Protein AF-A0A7V7AC04-F1 (afdb_monomer_lite)

Sequence (144 aa):
MAKKTNKKHSEHDAQPDCVKDENRPNQAASTEESTADQATDQETVNSAETDTSSEEQSETEKLQKDLHDLSEKHMRLMAEYDNFRRRSKQEKEELYNASLSDVVADWLPVIDNLERAIAASDQICGEDKAVQVQEGIELIYRQA

Foldseek 3Di:
DDDDDDDDDDDDDDDDDDDDDDDDDDDDDDDDDDDDDDDDDDDDDPDPPVVVVVVVVVVVVVVVVVVVVVVVVVVVVVVVVVVVVVVVVVVVVVVVVVVVVVVVVLCVVLVVLVVVLVVVLVVDDDPCSVVVSVVSVVVSVVVD

Structure (mmCIF, N/CA/C/O backbone):
data_AF-A0A7V7AC04-F1
#
_entry.id   AF-A0A7V7AC04-F1
#
loop_
_atom_site.group_PDB
_atom_site.id
_atom_site.type_symbol
_atom_site.label_atom_id
_atom_site.label_alt_id
_atom_site.label_comp_id
_atom_site.label_asym_id
_atom_site.label_entity_id
_atom_site.label_seq_id
_atom_site.pdbx_PDB_ins_code
_atom_site.Cartn_x
_atom_site.Cartn_y
_atom_site.Cartn_z
_atom_site.occupancy
_atom_site.B_iso_or_equiv
_atom_site.auth_seq_id
_atom_site.auth_comp_id
_atom_site.auth_asym_id
_atom_site.auth_atom_id
_atom_site.pdbx_PDB_model_num
ATOM 1 N N . MET A 1 1 ? 50.832 15.385 10.810 1.00 42.88 1 MET A N 1
ATOM 2 C CA . MET A 1 1 ? 49.986 14.362 11.464 1.00 42.88 1 MET A CA 1
ATOM 3 C C . MET A 1 1 ? 48.891 15.088 12.231 1.00 42.88 1 MET A C 1
ATOM 5 O O . MET A 1 1 ? 49.191 15.809 13.174 1.00 42.88 1 MET A O 1
ATOM 9 N N . ALA A 1 2 ? 47.663 15.044 11.713 1.00 42.16 2 ALA A N 1
ATOM 10 C CA . ALA A 1 2 ? 46.547 15.862 12.179 1.00 42.16 2 ALA A CA 1
ATOM 11 C C . ALA A 1 2 ? 45.965 15.324 13.497 1.00 42.16 2 ALA A C 1
ATOM 13 O O . ALA A 1 2 ? 45.737 14.126 13.648 1.00 42.16 2 ALA A O 1
ATOM 14 N N . LYS A 1 3 ? 45.747 16.236 14.447 1.00 39.88 3 LYS A N 1
ATOM 15 C CA . LYS A 1 3 ? 45.161 15.986 15.768 1.00 39.88 3 LYS A CA 1
ATOM 16 C C . LYS A 1 3 ? 43.662 15.716 15.609 1.00 39.88 3 LYS A C 1
ATOM 18 O O . LYS A 1 3 ? 42.950 16.577 15.100 1.00 39.88 3 LYS A O 1
ATOM 23 N N . LYS A 1 4 ? 43.184 14.550 16.051 1.00 48.75 4 LYS A N 1
ATOM 24 C CA . LYS A 1 4 ? 41.750 14.244 16.138 1.00 48.75 4 LYS A CA 1
ATOM 25 C C . LYS A 1 4 ? 41.222 14.725 17.492 1.00 48.75 4 LYS A C 1
ATOM 27 O O . LYS A 1 4 ? 41.802 14.438 18.535 1.00 48.75 4 LYS A O 1
ATOM 32 N N . THR A 1 5 ? 40.178 15.533 17.425 1.00 44.75 5 THR A N 1
ATOM 33 C CA . THR A 1 5 ? 39.471 16.216 18.509 1.00 44.75 5 THR A CA 1
ATOM 34 C C . THR A 1 5 ? 38.286 15.393 19.040 1.00 44.75 5 THR A C 1
ATOM 36 O O . THR A 1 5 ? 37.876 14.418 18.417 1.00 44.75 5 THR A O 1
ATOM 39 N N . ASN A 1 6 ? 37.707 15.910 20.137 1.00 36.97 6 ASN A N 1
ATOM 40 C CA . ASN A 1 6 ? 36.379 15.680 20.746 1.00 36.97 6 ASN A CA 1
ATOM 41 C C . ASN A 1 6 ? 36.221 14.511 21.736 1.00 36.97 6 ASN A C 1
ATOM 43 O O . ASN A 1 6 ? 36.458 13.369 21.377 1.00 36.97 6 ASN A O 1
ATOM 47 N N . LYS A 1 7 ? 35.906 14.695 23.036 1.00 36.25 7 LYS A N 1
ATOM 48 C CA . LYS A 1 7 ? 34.996 15.591 23.818 1.00 36.25 7 LYS A CA 1
ATOM 49 C C . LYS A 1 7 ? 33.578 15.012 24.020 1.00 36.25 7 LYS A C 1
ATOM 51 O O . LYS A 1 7 ? 32.720 15.181 23.170 1.00 36.25 7 LYS A O 1
ATOM 56 N N . LYS A 1 8 ? 33.409 14.404 25.209 1.00 39.72 8 LYS A N 1
ATOM 57 C CA . LYS A 1 8 ? 32.260 14.313 26.152 1.00 39.72 8 LYS A CA 1
ATOM 58 C C . LYS A 1 8 ? 30.797 14.325 25.650 1.00 39.72 8 LYS A C 1
ATOM 60 O O . LYS A 1 8 ? 30.360 15.353 25.144 1.00 39.72 8 LYS A O 1
ATOM 65 N N . HIS A 1 9 ? 30.030 13.316 26.088 1.00 33.00 9 HIS A N 1
ATOM 66 C CA . HIS A 1 9 ? 28.761 13.348 26.878 1.00 33.00 9 HIS A CA 1
ATOM 67 C C . HIS A 1 9 ? 28.507 11.893 27.365 1.00 33.00 9 HIS A C 1
ATOM 69 O O . HIS A 1 9 ? 28.794 10.988 26.591 1.00 33.00 9 HIS A O 1
ATOM 75 N N . SER A 1 10 ? 28.270 11.523 28.636 1.00 30.31 10 SER A N 1
ATOM 76 C CA . SER A 1 10 ? 27.299 11.938 29.678 1.00 30.31 10 SER A CA 1
ATOM 77 C C . SER A 1 10 ? 25.856 11.520 29.375 1.00 30.31 10 SER A C 1
ATOM 79 O O . SER A 1 10 ? 25.402 11.864 28.296 1.00 30.31 10 SER A O 1
ATOM 81 N N . GLU A 1 11 ? 25.202 10.898 30.379 1.00 31.39 11 GLU A N 1
ATOM 82 C CA . GLU A 1 11 ? 23.773 10.494 30.562 1.00 31.39 11 GLU A CA 1
ATOM 83 C C . GLU A 1 11 ? 23.649 8.957 30.688 1.00 31.39 11 GLU A C 1
ATOM 85 O O . GLU A 1 11 ? 24.032 8.239 29.773 1.00 31.39 11 GLU A O 1
ATOM 90 N N . HIS A 1 12 ? 23.444 8.336 31.860 1.00 31.55 12 HIS A N 1
ATOM 91 C CA . HIS A 1 12 ? 22.406 8.420 32.913 1.00 31.55 12 HIS A CA 1
ATOM 92 C C . HIS A 1 12 ? 21.049 7.814 32.514 1.00 31.55 12 HIS A C 1
ATOM 94 O O . HIS A 1 12 ? 20.644 7.898 31.363 1.00 31.55 12 HIS A O 1
ATOM 100 N N . ASP A 1 13 ? 20.417 7.202 33.523 1.00 30.48 13 ASP A N 1
ATOM 101 C CA . ASP A 1 13 ? 19.057 6.642 33.581 1.00 30.48 13 ASP A CA 1
ATOM 102 C C . ASP A 1 13 ? 18.869 5.220 33.009 1.00 30.48 13 ASP A C 1
ATOM 104 O O . ASP A 1 13 ? 19.006 4.968 31.820 1.00 30.48 13 ASP A O 1
ATOM 108 N N . ALA A 1 14 ? 18.756 4.170 33.829 1.00 32.22 14 ALA A N 1
ATOM 109 C CA . ALA A 1 14 ? 17.762 3.833 34.864 1.00 32.22 14 ALA A CA 1
ATOM 110 C C . ALA A 1 14 ? 16.842 2.720 34.330 1.00 32.22 14 ALA A C 1
ATOM 112 O O . ALA A 1 14 ? 16.092 2.901 33.374 1.00 32.22 14 ALA A O 1
ATOM 113 N N . GLN A 1 15 ? 16.928 1.546 34.961 1.00 42.97 15 GLN A N 1
ATOM 114 C CA . GLN A 1 15 ? 15.916 0.492 34.864 1.00 42.97 15 GLN A CA 1
ATOM 115 C C . GLN A 1 15 ? 14.567 1.020 35.389 1.00 42.97 15 GLN A C 1
ATOM 117 O O . GLN A 1 15 ? 14.532 1.976 36.169 1.00 42.97 15 GLN A O 1
ATOM 122 N N . PRO A 1 16 ? 13.463 0.331 35.074 1.00 44.38 16 PRO A N 1
ATOM 123 C CA . PRO A 1 16 ? 12.900 -0.447 36.170 1.00 44.38 16 PRO A CA 1
ATOM 124 C C . PRO A 1 16 ? 12.464 -1.859 35.780 1.00 44.38 16 PRO A C 1
ATOM 126 O O . PRO A 1 16 ? 11.882 -2.117 34.726 1.00 44.38 16 PRO A O 1
ATOM 129 N N . ASP A 1 17 ? 12.762 -2.747 36.721 1.00 37.91 17 ASP A N 1
ATOM 130 C CA . ASP A 1 17 ? 12.361 -4.137 36.808 1.00 37.91 17 ASP A CA 1
ATOM 131 C C . ASP A 1 17 ? 10.837 -4.312 36.860 1.00 37.91 17 ASP A C 1
ATOM 133 O O . ASP A 1 17 ? 10.105 -3.611 37.560 1.00 37.91 17 ASP A O 1
ATOM 137 N N . CYS A 1 18 ? 10.377 -5.327 36.136 1.00 29.39 18 CYS A N 1
ATOM 138 C CA . CYS A 1 18 ? 9.046 -5.900 36.222 1.00 29.39 18 CYS A CA 1
ATOM 139 C C . CYS A 1 18 ? 8.811 -6.511 37.617 1.00 29.39 18 CYS A C 1
ATOM 141 O O . CYS A 1 18 ? 9.430 -7.509 37.993 1.00 29.39 18 CYS A O 1
ATOM 143 N N . VAL A 1 19 ? 7.895 -5.912 38.379 1.00 40.66 19 VAL A N 1
ATOM 144 C CA . VAL A 1 19 ? 7.414 -6.436 39.662 1.00 40.66 19 VAL A CA 1
ATOM 145 C C . VAL A 1 19 ? 6.586 -7.699 39.412 1.00 40.66 19 VAL A C 1
ATOM 147 O O . VAL A 1 19 ? 5.639 -7.693 38.628 1.00 40.66 19 VAL A O 1
ATOM 150 N N . LYS A 1 20 ? 6.979 -8.789 40.078 1.00 38.50 20 LYS A N 1
ATOM 151 C CA . LYS A 1 20 ? 6.220 -10.037 40.197 1.00 38.50 20 LYS A CA 1
ATOM 152 C C . LYS A 1 20 ? 5.027 -9.805 41.122 1.00 38.50 20 LYS A C 1
ATOM 154 O O . LYS A 1 20 ? 5.229 -9.426 42.272 1.00 38.50 20 LYS A O 1
ATOM 159 N N . ASP A 1 21 ? 3.825 -10.074 40.630 1.00 33.06 21 ASP A N 1
ATOM 160 C CA . ASP A 1 21 ? 2.612 -10.166 41.440 1.00 33.06 21 ASP A CA 1
ATOM 161 C C . ASP A 1 21 ? 2.313 -11.654 41.675 1.00 33.06 21 ASP A C 1
ATOM 163 O O . ASP A 1 21 ? 1.871 -12.370 40.774 1.00 33.06 21 ASP A O 1
ATOM 167 N N . GLU A 1 22 ? 2.659 -12.145 42.866 1.00 35.47 22 GLU A N 1
ATOM 168 C CA . GLU A 1 22 ? 2.136 -13.402 43.392 1.00 35.47 22 GLU A CA 1
ATOM 169 C C . GLU A 1 22 ? 1.104 -13.074 44.466 1.00 35.47 22 GLU A C 1
ATOM 171 O O . GLU A 1 22 ? 1.462 -12.738 45.595 1.00 35.47 22 GLU A O 1
ATOM 176 N N . ASN A 1 23 ? -0.181 -13.232 44.147 1.00 34.12 23 ASN A N 1
ATOM 177 C CA . ASN A 1 23 ? -1.181 -13.437 45.183 1.00 34.12 23 ASN A CA 1
ATOM 178 C C . ASN A 1 23 ? -2.331 -14.325 44.691 1.00 34.12 23 ASN A C 1
ATOM 180 O O . ASN A 1 23 ? -3.197 -13.913 43.920 1.00 34.12 23 ASN A O 1
ATOM 184 N N . ARG A 1 24 ? -2.333 -15.577 45.155 1.00 33.69 24 ARG A N 1
ATOM 185 C CA . ARG A 1 24 ? -3.410 -16.554 44.968 1.00 33.69 24 ARG A CA 1
ATOM 186 C C . ARG A 1 24 ? -3.801 -17.060 46.360 1.00 33.69 24 ARG A C 1
ATOM 188 O O . ARG A 1 24 ? -2.984 -17.748 46.970 1.00 33.69 24 ARG A O 1
ATOM 195 N N . PRO A 1 25 ? -4.998 -16.759 46.896 1.00 37.38 25 PRO A N 1
ATOM 196 C CA . PRO A 1 25 ? -5.401 -17.324 48.174 1.00 37.38 25 PRO A CA 1
ATOM 197 C C . PRO A 1 25 ? -5.850 -18.774 47.958 1.00 37.38 25 PRO A C 1
ATOM 199 O O . PRO A 1 25 ? -6.787 -19.051 47.211 1.00 37.38 25 PRO A O 1
ATOM 202 N N . ASN A 1 26 ? -5.136 -19.700 48.596 1.00 31.92 26 ASN A N 1
ATOM 203 C CA . ASN A 1 26 ? -5.497 -21.107 48.698 1.00 31.92 26 ASN A CA 1
ATOM 204 C C . ASN A 1 26 ? -6.235 -21.328 50.025 1.00 31.92 26 ASN A C 1
ATOM 206 O O . ASN A 1 26 ? -5.719 -20.986 51.088 1.00 31.92 26 ASN A O 1
ATOM 210 N N . GLN A 1 27 ? -7.431 -21.900 49.946 1.00 32.53 27 GLN A N 1
ATOM 211 C CA . GLN A 1 27 ? -8.277 -22.256 51.077 1.00 32.53 27 GLN A CA 1
ATOM 212 C C . GLN A 1 27 ? -8.515 -23.770 51.004 1.00 32.53 27 GLN A C 1
ATOM 214 O O . GLN A 1 27 ? -9.055 -24.225 50.000 1.00 32.53 27 GLN A O 1
ATOM 219 N N . ALA A 1 28 ? -8.109 -24.530 52.031 1.00 31.06 28 ALA A N 1
ATOM 220 C CA . ALA A 1 28 ? -8.823 -25.719 52.526 1.00 31.06 28 ALA A CA 1
ATOM 221 C C . ALA A 1 28 ? -8.090 -26.430 53.686 1.00 31.06 28 ALA A C 1
ATOM 223 O O . ALA A 1 28 ? -6.936 -26.828 53.557 1.00 31.06 28 ALA A O 1
ATOM 224 N N . ALA A 1 29 ? -8.885 -26.684 54.733 1.00 28.62 29 ALA A N 1
ATOM 225 C CA . ALA A 1 29 ? -8.881 -27.828 55.652 1.00 28.62 29 ALA A CA 1
ATOM 226 C C . ALA A 1 29 ? -7.811 -27.942 56.759 1.00 28.62 29 ALA A C 1
ATOM 228 O O . ALA A 1 29 ? -6.681 -28.357 56.525 1.00 28.62 29 ALA A O 1
ATOM 229 N N . SER A 1 30 ? -8.262 -27.765 58.009 1.00 29.78 30 SER A N 1
ATOM 230 C CA . SER A 1 30 ? -8.161 -28.824 59.025 1.00 29.78 30 SER A CA 1
ATOM 231 C C . SER A 1 30 ? -9.234 -28.651 60.111 1.00 29.78 30 SER A C 1
ATOM 233 O O . SER A 1 30 ? -9.705 -27.546 60.372 1.00 29.78 30 SER A O 1
ATOM 235 N N . THR A 1 31 ? -9.619 -29.783 60.685 1.00 26.05 31 THR A N 1
ATOM 236 C CA . THR A 1 31 ? -10.895 -30.127 61.323 1.00 26.05 31 THR A CA 1
ATOM 237 C C . THR A 1 31 ? -10.756 -30.297 62.850 1.00 26.05 31 THR A C 1
ATOM 239 O O . THR A 1 31 ? -9.704 -30.743 63.294 1.00 26.05 31 THR A O 1
ATOM 242 N N . GLU A 1 32 ? -11.848 -29.989 63.575 1.00 30.72 32 GLU A N 1
ATOM 243 C CA . GLU A 1 32 ? -12.319 -30.478 64.904 1.00 30.72 32 GLU A CA 1
ATOM 244 C C . GLU A 1 32 ? -11.511 -30.243 66.205 1.00 30.72 32 GLU A C 1
ATOM 246 O O . GLU A 1 32 ? -10.375 -30.678 66.330 1.00 30.72 32 GLU A O 1
ATOM 251 N N . GLU A 1 33 ? -12.151 -29.639 67.230 1.00 30.94 33 GLU A N 1
ATOM 252 C CA . GLU A 1 33 ? -12.764 -30.356 68.383 1.00 30.94 33 GLU A CA 1
ATOM 253 C C . GLU A 1 33 ? -13.504 -29.412 69.382 1.00 30.94 33 GLU A C 1
ATOM 255 O O . GLU A 1 33 ? -12.945 -28.406 69.805 1.00 30.94 33 GLU A O 1
ATOM 260 N N . SER A 1 34 ? -14.751 -29.794 69.736 1.00 31.80 34 SER A N 1
ATOM 261 C CA . SER A 1 34 ? -15.445 -29.824 71.061 1.00 31.80 34 SER A CA 1
ATOM 262 C C . SER A 1 34 ? -15.412 -28.644 72.066 1.00 31.80 34 SER A C 1
ATOM 264 O O . SER A 1 34 ? -14.385 -28.016 72.252 1.00 31.80 34 SER A O 1
ATOM 266 N N . THR A 1 35 ? -16.401 -28.334 72.929 1.00 26.98 35 THR A N 1
ATOM 267 C CA . THR A 1 35 ? -17.841 -28.623 73.191 1.00 26.98 35 THR A CA 1
ATOM 268 C C . THR A 1 35 ? -18.245 -27.802 74.449 1.00 26.98 35 THR A C 1
ATOM 270 O O . THR A 1 35 ? -17.393 -27.624 75.314 1.00 26.98 35 THR A O 1
ATOM 273 N N . ALA A 1 36 ? -19.546 -27.476 74.601 1.00 29.00 36 ALA A N 1
ATOM 274 C CA . ALA A 1 36 ? -20.278 -27.011 75.816 1.00 29.00 36 ALA A CA 1
ATOM 275 C C . ALA A 1 36 ? -20.028 -25.549 76.278 1.00 29.00 36 ALA A C 1
ATOM 277 O O . ALA A 1 36 ? -18.898 -25.089 76.297 1.00 29.00 36 ALA A O 1
ATOM 278 N N . ASP A 1 37 ? -21.030 -24.728 76.623 1.00 27.53 37 ASP A N 1
ATOM 279 C CA . ASP A 1 37 ? -22.129 -24.981 77.567 1.00 27.53 37 ASP A CA 1
ATOM 280 C C . ASP A 1 37 ? -23.349 -24.048 77.324 1.00 27.53 37 ASP A C 1
ATOM 282 O O . ASP A 1 37 ? -23.225 -22.974 76.736 1.00 27.53 37 ASP A O 1
ATOM 286 N N . GLN A 1 38 ? -24.531 -24.491 77.762 1.00 31.75 38 GLN A N 1
ATOM 287 C CA . GLN A 1 38 ? -25.846 -23.843 77.629 1.00 31.75 38 GLN A CA 1
ATOM 288 C C . GLN A 1 38 ? -26.071 -22.723 78.663 1.00 31.75 38 GLN A C 1
ATOM 290 O O . GLN A 1 38 ? -25.611 -22.852 79.791 1.00 31.75 38 GLN A O 1
ATOM 295 N N . ALA A 1 39 ? -26.898 -21.716 78.331 1.00 30.55 39 ALA A N 1
ATOM 296 C CA . ALA A 1 39 ? -28.071 -21.301 79.133 1.00 30.55 39 ALA A CA 1
ATOM 297 C C . ALA A 1 39 ? -28.779 -20.048 78.557 1.00 30.55 39 ALA A C 1
ATOM 299 O O . ALA A 1 39 ? -28.277 -18.934 78.650 1.00 30.55 39 ALA A O 1
ATOM 300 N N . THR A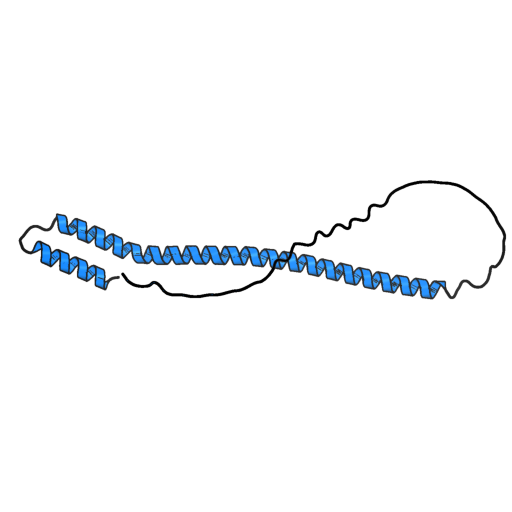 1 40 ? -29.947 -20.302 77.962 1.00 27.19 40 THR A N 1
ATOM 301 C CA . THR A 1 40 ? -31.281 -19.701 78.190 1.00 27.19 40 THR A CA 1
ATOM 302 C C . THR A 1 40 ? -31.522 -18.177 78.288 1.00 27.19 40 THR A C 1
ATOM 304 O O . THR A 1 40 ? -30.924 -17.468 79.088 1.00 27.19 40 THR A O 1
ATOM 307 N N . ASP A 1 41 ? -32.595 -17.790 77.580 1.00 28.64 41 ASP A N 1
ATOM 308 C CA . ASP A 1 41 ? -33.520 -16.653 77.752 1.00 28.64 41 ASP A CA 1
ATOM 309 C C . ASP A 1 41 ? -33.080 -15.242 77.334 1.00 28.64 41 ASP A C 1
ATOM 311 O O . ASP A 1 41 ? -32.470 -14.497 78.096 1.00 28.64 41 ASP A O 1
ATOM 315 N N . GLN A 1 42 ? -33.567 -14.821 76.158 1.00 28.81 42 GLN A N 1
ATOM 316 C CA . GLN A 1 42 ? -34.559 -13.738 76.061 1.00 28.81 42 GLN A CA 1
ATOM 317 C C . GLN A 1 42 ? -35.145 -13.679 74.640 1.00 28.81 42 GLN A C 1
ATOM 319 O O . GLN A 1 42 ? -34.522 -13.194 73.697 1.00 28.81 42 GLN A O 1
ATOM 324 N N . GLU A 1 43 ? -36.375 -14.177 74.489 1.00 42.66 43 GLU A N 1
ATOM 325 C CA . GLU A 1 43 ? -37.275 -13.684 73.447 1.00 42.66 43 GLU A CA 1
ATOM 326 C C . GLU A 1 43 ? -37.615 -12.210 73.720 1.00 42.66 43 GLU A C 1
ATOM 328 O O . GLU A 1 43 ? -37.636 -11.766 74.865 1.00 42.66 43 GLU A O 1
ATOM 333 N N . THR A 1 44 ? -37.952 -11.506 72.637 1.00 41.00 44 THR A N 1
ATOM 334 C CA . THR A 1 44 ? -38.529 -10.152 72.564 1.00 41.00 44 THR A CA 1
ATOM 335 C C . THR A 1 44 ? -37.575 -8.958 72.451 1.00 41.00 44 THR A C 1
ATOM 337 O O . THR A 1 44 ? -37.699 -8.038 73.241 1.00 41.00 44 THR A O 1
ATOM 340 N N . VAL A 1 45 ? -36.732 -8.901 71.409 1.00 37.81 45 VAL A N 1
ATOM 341 C CA . VAL A 1 45 ? -36.564 -7.709 70.531 1.00 37.81 45 VAL A CA 1
ATOM 342 C C . VAL A 1 45 ? -35.961 -8.179 69.192 1.00 37.81 45 VAL A C 1
ATOM 344 O O . VAL A 1 45 ? -34.762 -8.070 68.984 1.00 37.81 45 VAL A O 1
ATOM 347 N N . ASN A 1 46 ? -36.740 -8.764 68.276 1.00 44.94 46 ASN A N 1
ATOM 348 C CA . ASN A 1 46 ? -36.186 -9.168 66.970 1.00 44.94 46 ASN A CA 1
ATOM 349 C C . ASN A 1 46 ? -37.163 -8.937 65.816 1.00 44.94 46 ASN A C 1
ATOM 351 O O . ASN A 1 46 ? -37.595 -9.869 65.148 1.00 44.94 46 ASN A O 1
ATOM 355 N N . SER A 1 47 ? -37.569 -7.681 65.633 1.00 42.97 47 SER A N 1
ATOM 356 C CA . SER A 1 47 ? -38.389 -7.292 64.478 1.00 42.97 47 SER A CA 1
ATOM 357 C C . SER A 1 47 ? -37.994 -5.942 63.870 1.00 42.97 47 SER A C 1
ATOM 359 O O . SER A 1 47 ? -38.735 -5.426 63.047 1.00 42.97 47 SER A O 1
ATOM 361 N N . ALA A 1 48 ? -36.858 -5.359 64.275 1.00 44.72 48 ALA A N 1
ATOM 362 C CA . ALA A 1 48 ? -36.380 -4.073 63.751 1.00 44.72 48 ALA A CA 1
ATOM 363 C C . ALA A 1 48 ? -34.948 -4.124 63.183 1.00 44.72 48 ALA A C 1
ATOM 365 O O . ALA A 1 48 ? -34.604 -3.278 62.369 1.00 44.72 48 ALA A O 1
ATOM 366 N N . GLU A 1 49 ? -34.128 -5.116 63.553 1.00 44.59 49 GLU A N 1
ATOM 367 C CA . GLU A 1 49 ? -32.767 -5.276 62.999 1.00 44.59 49 GLU A CA 1
ATOM 368 C C . GLU A 1 49 ? -32.715 -6.186 61.761 1.00 44.59 49 GLU A C 1
ATOM 370 O O . GLU A 1 49 ? -31.720 -6.236 61.043 1.00 44.59 49 GLU A O 1
ATOM 375 N N . THR A 1 50 ? -33.801 -6.906 61.481 1.00 46.69 50 THR A N 1
ATOM 376 C CA . THR A 1 50 ? -33.894 -7.810 60.327 1.00 46.69 50 THR A CA 1
ATOM 377 C C . THR A 1 50 ? -34.232 -7.061 59.033 1.00 46.69 50 THR A C 1
ATOM 379 O O . THR A 1 50 ? -33.784 -7.472 57.966 1.00 46.69 50 THR A O 1
ATOM 382 N N . ASP A 1 51 ? -34.959 -5.941 59.120 1.00 50.97 51 ASP A N 1
ATOM 383 C CA . ASP A 1 51 ? -35.336 -5.123 57.956 1.00 50.97 51 ASP A CA 1
ATOM 384 C C . ASP A 1 51 ? -34.150 -4.314 57.407 1.00 50.97 51 ASP A C 1
ATOM 386 O O . ASP A 1 51 ? -33.898 -4.334 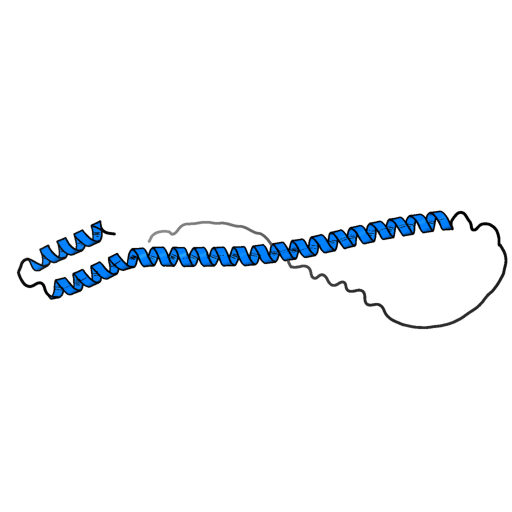56.204 1.00 50.97 51 ASP A O 1
ATOM 390 N N . THR A 1 52 ? -33.342 -3.689 58.270 1.00 54.56 52 THR A N 1
ATOM 391 C CA . THR A 1 52 ? -32.152 -2.931 57.840 1.00 54.56 52 THR A CA 1
ATOM 392 C C . THR A 1 52 ? -31.062 -3.836 57.263 1.00 54.56 52 THR A C 1
ATOM 394 O O . THR A 1 52 ? -30.463 -3.506 56.243 1.00 54.56 52 THR A O 1
ATOM 397 N N . SER A 1 53 ? -30.847 -5.020 57.847 1.00 59.22 53 SER A N 1
ATOM 398 C CA . SER A 1 53 ? -29.893 -6.001 57.311 1.00 59.22 53 SER A CA 1
ATOM 399 C C . SER A 1 53 ? -30.333 -6.564 55.949 1.00 59.22 53 SER A C 1
ATOM 401 O O . SER A 1 53 ? -29.495 -6.780 55.074 1.00 59.22 53 SER A O 1
ATOM 403 N N . SER A 1 54 ? -31.641 -6.746 55.733 1.00 62.44 54 SER A N 1
ATOM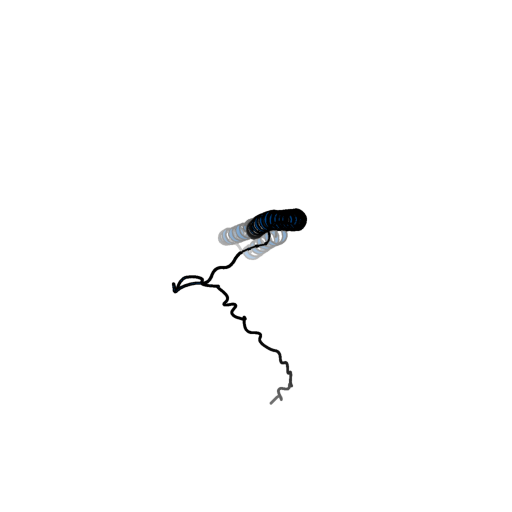 404 C CA . SER A 1 54 ? -32.202 -7.167 54.442 1.00 62.44 54 SER A CA 1
ATOM 405 C C . SER A 1 54 ? -32.088 -6.074 53.369 1.00 62.44 54 SER A C 1
ATOM 407 O O . SER A 1 54 ? -31.827 -6.371 52.201 1.00 62.44 54 SER A O 1
ATOM 409 N N . GLU A 1 55 ? -32.277 -4.804 53.733 1.00 64.88 55 GLU A N 1
ATOM 410 C CA . GLU A 1 55 ? -32.144 -3.670 52.808 1.00 64.88 55 GLU A CA 1
ATOM 411 C C . GLU A 1 55 ? -30.689 -3.457 52.361 1.00 64.88 55 GLU A C 1
ATOM 413 O O . GLU A 1 55 ? -30.445 -3.336 51.154 1.00 64.88 55 GLU A O 1
ATOM 418 N N . GLU A 1 56 ? -29.729 -3.517 53.293 1.00 66.50 56 GLU A N 1
ATOM 419 C CA . GLU A 1 56 ? -28.284 -3.450 53.016 1.00 66.50 56 GLU A CA 1
ATOM 420 C C . GLU A 1 56 ? -27.796 -4.642 52.172 1.00 66.50 56 GLU A C 1
ATOM 422 O O . GLU A 1 56 ? -26.994 -4.480 51.244 1.00 66.50 56 GLU A O 1
ATOM 427 N N . GLN A 1 57 ? -28.318 -5.849 52.421 1.00 69.19 57 GLN A N 1
ATOM 428 C CA . GLN A 1 57 ? -28.062 -7.013 51.565 1.00 69.19 57 GLN A CA 1
ATOM 429 C C . GLN A 1 57 ? -28.607 -6.798 50.143 1.00 69.19 57 GLN A C 1
ATOM 431 O O . GLN A 1 57 ? -27.918 -7.098 49.170 1.00 69.19 57 GLN A O 1
ATOM 436 N N . SER A 1 58 ? -29.780 -6.175 49.985 1.00 78.81 58 SER A N 1
ATOM 437 C CA . SER A 1 58 ? -30.322 -5.875 48.650 1.00 78.81 58 SER A CA 1
ATOM 438 C C . SER A 1 58 ? -29.512 -4.812 47.897 1.00 78.81 58 SER A C 1
ATOM 440 O O . SER A 1 58 ? -29.416 -4.850 46.668 1.00 78.81 58 SER A O 1
ATOM 442 N N . GLU A 1 59 ? -28.941 -3.835 48.604 1.00 80.50 59 GLU A N 1
ATOM 443 C CA . GLU A 1 59 ? -28.142 -2.771 47.993 1.00 80.50 59 GLU A CA 1
ATOM 444 C C . GLU A 1 59 ? -26.759 -3.286 47.577 1.00 80.50 59 GLU A C 1
ATOM 446 O O . GLU A 1 59 ? -26.296 -3.010 46.468 1.00 80.50 59 GLU A O 1
ATOM 451 N N . THR A 1 60 ? -26.143 -4.129 48.408 1.00 84.31 60 THR A N 1
ATOM 452 C CA . THR A 1 60 ? -24.885 -4.809 48.072 1.00 84.31 60 THR A CA 1
ATOM 453 C C . THR A 1 60 ? -25.043 -5.778 46.898 1.00 84.31 60 THR A C 1
ATOM 455 O O . THR A 1 60 ? -24.185 -5.792 46.014 1.00 84.31 60 THR A O 1
ATOM 458 N N . GLU A 1 61 ? -26.151 -6.517 46.808 1.00 87.19 61 GLU A N 1
ATOM 459 C CA . GLU A 1 61 ? -26.462 -7.366 45.649 1.00 87.19 61 GLU A CA 1
ATOM 460 C C . GLU A 1 61 ? -26.655 -6.557 44.356 1.00 87.19 61 GLU A C 1
ATOM 462 O O . GLU A 1 61 ? -26.152 -6.949 43.299 1.00 87.19 61 GLU A O 1
ATOM 467 N N . LYS A 1 62 ? -27.333 -5.401 44.421 1.00 88.75 62 LYS A N 1
ATOM 468 C CA . LYS A 1 62 ? -27.471 -4.491 43.268 1.00 88.75 62 LYS A CA 1
ATOM 469 C C . LYS A 1 62 ? -26.114 -3.967 42.807 1.00 88.75 62 LYS A C 1
ATOM 471 O O . LYS A 1 62 ? -25.813 -4.054 41.620 1.00 88.75 62 LYS A O 1
ATOM 476 N N . LEU A 1 63 ? -25.270 -3.505 43.733 1.00 88.88 63 LEU A N 1
ATOM 477 C CA . LEU A 1 63 ? -23.918 -3.038 43.410 1.00 88.88 63 LEU A CA 1
ATOM 478 C C . LEU A 1 63 ? -23.051 -4.145 42.797 1.00 88.88 63 LEU A C 1
ATOM 480 O O . LEU A 1 63 ? -22.302 -3.885 41.857 1.00 88.88 63 LEU A O 1
ATOM 484 N N . GLN A 1 64 ? -23.143 -5.378 43.303 1.00 90.88 64 GLN A N 1
ATOM 485 C CA . GLN A 1 64 ? -22.420 -6.521 42.737 1.00 90.88 64 GLN A CA 1
ATOM 486 C C . GLN A 1 64 ? -22.896 -6.849 41.322 1.00 90.88 64 GLN A C 1
ATOM 488 O O . GLN A 1 64 ? -22.074 -7.137 40.451 1.00 90.88 64 GLN A O 1
ATOM 493 N N . LYS A 1 65 ? -24.206 -6.769 41.078 1.00 92.38 65 LYS A N 1
ATOM 494 C CA . LYS A 1 65 ? -24.783 -6.972 39.750 1.00 92.38 65 LYS A CA 1
ATOM 495 C C . LYS A 1 65 ? -24.351 -5.882 38.771 1.00 92.38 65 LYS A C 1
ATOM 497 O O . LYS A 1 65 ? -23.914 -6.205 37.673 1.00 92.38 65 LYS A O 1
ATOM 502 N N . ASP A 1 66 ? -24.372 -4.620 39.187 1.00 90.94 66 ASP A N 1
ATOM 503 C CA . ASP A 1 66 ? -23.900 -3.502 38.366 1.00 90.94 66 ASP A CA 1
ATOM 504 C C . ASP A 1 66 ? -22.402 -3.627 38.047 1.00 90.94 66 ASP A C 1
ATOM 506 O O . ASP A 1 66 ? -21.981 -3.386 36.912 1.00 90.94 66 ASP A O 1
ATOM 510 N N . LEU A 1 67 ? -21.589 -4.062 39.019 1.00 92.31 67 LEU A N 1
ATOM 511 C CA . LEU A 1 67 ? -20.171 -4.364 38.809 1.00 92.31 67 LEU A CA 1
ATOM 512 C C . LEU A 1 67 ? -19.966 -5.508 37.818 1.00 92.31 67 LEU A C 1
ATOM 514 O O . LEU A 1 67 ? -19.095 -5.421 36.951 1.00 92.31 67 LEU A O 1
ATOM 518 N N . HIS A 1 68 ? -20.754 -6.573 37.942 1.00 93.69 68 HIS A N 1
ATOM 519 C CA . HIS A 1 68 ? -20.698 -7.710 37.036 1.00 93.69 68 HIS A CA 1
ATOM 520 C C . HIS A 1 68 ? -21.072 -7.293 35.607 1.00 93.69 68 HIS A C 1
ATOM 522 O O . HIS A 1 68 ? -20.307 -7.544 34.677 1.00 93.69 68 HIS A O 1
ATOM 528 N N . ASP A 1 69 ? -22.182 -6.577 35.436 1.00 93.88 69 ASP A N 1
ATOM 529 C CA . ASP A 1 69 ? -22.654 -6.090 34.138 1.00 93.88 69 ASP A CA 1
ATOM 530 C C . ASP A 1 69 ? -21.652 -5.116 33.497 1.00 93.88 69 ASP A C 1
ATOM 532 O O . ASP A 1 69 ? -21.455 -5.108 32.278 1.00 93.88 69 ASP A O 1
ATOM 536 N N . LEU A 1 70 ? -20.995 -4.278 34.304 1.00 94.19 70 LEU A N 1
ATOM 537 C CA . LEU A 1 70 ? -19.952 -3.372 33.832 1.00 94.19 70 LEU A CA 1
ATOM 538 C C . LEU A 1 70 ? -18.681 -4.135 33.431 1.00 94.19 70 LEU A C 1
ATOM 540 O O . LEU A 1 70 ? -18.099 -3.844 32.385 1.00 94.19 70 LEU A O 1
ATOM 544 N N . SER A 1 71 ? -18.277 -5.134 34.216 1.00 94.12 71 SER A N 1
ATOM 545 C CA . SER A 1 71 ? -17.144 -6.014 33.909 1.00 94.12 71 SER A CA 1
ATOM 546 C C . SER A 1 71 ? -17.365 -6.784 32.606 1.00 94.12 71 SER A C 1
ATOM 548 O O . SER A 1 71 ? -16.485 -6.810 31.745 1.00 94.12 71 SER A O 1
ATOM 550 N N . GLU A 1 72 ? -18.565 -7.329 32.401 1.00 95.12 72 GLU A N 1
ATOM 551 C CA . GLU A 1 72 ? -18.935 -8.024 31.167 1.00 95.12 72 GLU A CA 1
ATOM 552 C C . GLU A 1 72 ? -18.858 -7.083 29.954 1.00 95.12 72 GLU A C 1
ATOM 554 O O . GLU A 1 72 ? -18.241 -7.414 28.935 1.00 95.12 72 GLU A O 1
ATOM 559 N N . LYS A 1 73 ? -19.400 -5.864 30.079 1.00 95.69 73 LYS A N 1
ATOM 560 C CA . LYS A 1 73 ? -19.296 -4.829 29.037 1.00 95.69 73 LYS A CA 1
ATOM 561 C C . LYS A 1 73 ? -17.845 -4.469 28.735 1.00 95.69 73 LYS A C 1
ATOM 563 O O . LYS A 1 73 ? -17.485 -4.350 27.565 1.00 95.69 73 LYS A O 1
ATOM 568 N N . HIS A 1 74 ? -17.005 -4.318 29.758 1.00 96.44 74 HIS A N 1
ATOM 569 C CA . HIS A 1 74 ? -15.583 -4.034 29.571 1.00 96.44 74 HIS A CA 1
ATOM 570 C C . HIS A 1 74 ? -14.845 -5.185 28.894 1.00 96.44 74 HIS A C 1
ATOM 572 O O . HIS A 1 74 ? -14.053 -4.939 27.987 1.00 96.44 74 HIS A O 1
ATOM 578 N N . MET A 1 75 ? -15.119 -6.430 29.280 1.00 95.31 75 MET A N 1
ATOM 579 C CA . MET A 1 75 ? -14.498 -7.607 28.675 1.00 95.31 75 MET A CA 1
ATOM 580 C C . MET A 1 75 ? -14.866 -7.724 27.195 1.00 95.31 75 MET A C 1
ATOM 582 O O . MET A 1 75 ? -14.000 -7.958 26.350 1.00 95.31 75 MET A O 1
ATOM 586 N N . ARG A 1 76 ? -16.136 -7.477 26.864 1.00 96.25 76 ARG A N 1
ATOM 587 C CA . ARG A 1 76 ? -16.594 -7.425 25.477 1.00 96.25 76 ARG A CA 1
ATOM 588 C C . ARG A 1 76 ? -15.935 -6.288 24.698 1.00 96.25 76 ARG A C 1
ATOM 590 O O . ARG A 1 76 ? -15.460 -6.521 23.591 1.00 96.25 76 ARG A O 1
ATOM 597 N N . LEU A 1 77 ? -15.862 -5.086 25.269 1.00 96.50 77 LEU A N 1
ATOM 598 C CA . LEU A 1 77 ? -15.225 -3.939 24.620 1.00 96.50 77 LEU A CA 1
ATOM 599 C C . LEU A 1 77 ? -13.733 -4.188 24.359 1.00 96.50 77 LEU A C 1
ATOM 601 O O . LEU A 1 77 ? -13.236 -3.853 23.287 1.00 96.50 77 LEU A O 1
ATOM 605 N N . MET A 1 78 ? -13.028 -4.812 25.306 1.00 96.06 78 MET A N 1
ATOM 606 C CA . MET A 1 78 ? -11.631 -5.217 25.123 1.00 96.06 78 MET A CA 1
ATOM 607 C C . MET A 1 78 ? -11.488 -6.218 23.974 1.00 96.06 78 MET A C 1
ATOM 609 O O . MET A 1 78 ? -10.632 -6.039 23.112 1.00 96.06 78 MET A O 1
ATOM 613 N N . ALA A 1 79 ? -12.370 -7.218 23.895 1.00 96.38 79 ALA A N 1
ATOM 614 C CA . ALA A 1 79 ? -12.365 -8.176 22.792 1.00 96.38 79 ALA A CA 1
ATOM 615 C C . ALA A 1 79 ? -12.667 -7.514 21.433 1.00 96.38 79 ALA A C 1
ATOM 617 O O . ALA A 1 79 ? -12.045 -7.842 20.420 1.00 96.38 79 ALA A O 1
ATOM 618 N N . GLU A 1 80 ? -13.607 -6.567 21.385 1.00 96.38 80 GLU A N 1
ATOM 619 C CA . GLU A 1 80 ? -13.906 -5.783 20.181 1.00 96.38 80 GLU A CA 1
ATOM 620 C C . GLU A 1 80 ? -12.706 -4.917 19.768 1.00 96.38 80 GLU A C 1
ATOM 622 O O . GLU A 1 80 ? -12.363 -4.861 18.584 1.00 96.38 80 GLU A O 1
ATOM 627 N N . TYR A 1 81 ? -12.011 -4.314 20.735 1.00 97.25 81 TYR A N 1
ATOM 628 C CA . TYR A 1 81 ? -10.805 -3.529 20.495 1.00 97.25 81 TYR A CA 1
ATOM 629 C C . TYR A 1 81 ? -9.637 -4.379 19.984 1.00 97.25 81 TYR A C 1
ATOM 631 O O . TYR A 1 81 ? -8.977 -3.991 19.019 1.00 97.25 81 TYR A O 1
ATOM 639 N N . ASP A 1 82 ? -9.400 -5.555 20.565 1.00 96.38 82 ASP A N 1
ATOM 640 C CA . ASP A 1 82 ? -8.354 -6.471 20.106 1.00 96.38 82 ASP A CA 1
ATOM 641 C C . ASP A 1 82 ? -8.630 -6.973 18.684 1.00 96.38 82 ASP A C 1
ATOM 643 O O . ASP A 1 82 ? -7.726 -6.997 17.839 1.00 96.38 82 ASP A O 1
ATOM 647 N N . ASN A 1 83 ? -9.891 -7.293 18.377 1.00 96.50 83 ASN A N 1
ATOM 648 C CA . ASN A 1 83 ? -10.313 -7.642 17.022 1.00 96.50 83 ASN A CA 1
ATOM 649 C C . ASN A 1 83 ? -10.097 -6.483 16.044 1.00 96.50 83 ASN A C 1
ATOM 651 O O . ASN A 1 83 ? -9.532 -6.691 14.966 1.00 96.50 83 ASN A O 1
ATOM 655 N N . PHE A 1 84 ? -10.497 -5.264 16.418 1.00 97.00 84 PHE A N 1
ATOM 656 C CA . PHE A 1 84 ? -10.275 -4.066 15.613 1.00 97.00 84 PHE A CA 1
ATOM 657 C C . PHE A 1 84 ? -8.785 -3.834 15.367 1.00 97.00 84 PHE A C 1
ATOM 659 O O . PHE A 1 84 ? -8.368 -3.695 14.223 1.00 97.00 84 PHE A O 1
ATOM 666 N N . ARG A 1 85 ? -7.953 -3.880 16.411 1.00 97.44 85 ARG A N 1
ATOM 667 C CA . ARG A 1 85 ? -6.505 -3.681 16.304 1.00 97.44 85 ARG A CA 1
ATOM 668 C C . ARG A 1 85 ? -5.858 -4.718 15.390 1.00 97.44 85 ARG A C 1
ATOM 670 O O . ARG A 1 85 ? -5.025 -4.351 14.558 1.00 97.44 85 ARG A O 1
ATOM 677 N N . ARG A 1 86 ? -6.229 -5.997 15.526 1.00 96.62 86 ARG A N 1
ATOM 678 C CA . ARG A 1 86 ? -5.723 -7.073 14.660 1.00 96.62 86 ARG A CA 1
ATOM 679 C C . ARG A 1 86 ? -6.105 -6.822 13.206 1.00 96.62 86 ARG A C 1
ATOM 681 O O . ARG A 1 86 ? -5.238 -6.874 12.338 1.00 96.62 86 ARG A O 1
ATOM 688 N N . ARG A 1 87 ? -7.376 -6.503 12.961 1.00 96.81 87 ARG A N 1
ATOM 689 C CA . ARG A 1 87 ? -7.896 -6.215 11.625 1.00 96.81 87 ARG A CA 1
ATOM 690 C C . ARG A 1 87 ? -7.232 -4.983 11.010 1.00 96.81 87 ARG A C 1
ATOM 692 O O . ARG A 1 87 ? -6.735 -5.064 9.899 1.00 96.81 87 ARG A O 1
ATOM 699 N N . SER A 1 88 ? -7.128 -3.878 11.744 1.00 96.81 88 SER A N 1
ATOM 700 C CA . SER A 1 88 ? -6.473 -2.661 11.256 1.00 96.81 88 SER A CA 1
ATOM 701 C C . SER A 1 88 ? -4.992 -2.867 10.955 1.00 96.81 88 SER A C 1
ATOM 703 O O . SER A 1 88 ? -4.455 -2.211 10.067 1.00 96.81 88 SER A O 1
ATOM 705 N N . LYS A 1 89 ? -4.302 -3.746 11.692 1.00 96.19 89 LYS A N 1
ATOM 706 C CA . LYS A 1 89 ? -2.917 -4.101 11.371 1.00 96.19 89 LYS A CA 1
ATOM 707 C C . LYS A 1 89 ? -2.844 -4.869 10.048 1.00 96.19 89 LYS A C 1
ATOM 709 O O . LYS A 1 89 ? -2.032 -4.503 9.208 1.00 96.19 89 LYS A O 1
ATOM 714 N N . GLN A 1 90 ? -3.710 -5.865 9.861 1.00 96.25 90 GLN A N 1
ATOM 715 C CA . GLN A 1 90 ? -3.790 -6.635 8.616 1.00 96.25 90 GLN A CA 1
ATOM 716 C C . GLN A 1 90 ? -4.126 -5.739 7.419 1.00 96.25 90 GLN A C 1
ATOM 718 O O . GLN A 1 90 ? -3.384 -5.735 6.447 1.00 96.25 90 GLN A O 1
ATOM 723 N N . GLU A 1 91 ? -5.151 -4.891 7.528 1.00 96.19 91 GLU A N 1
ATOM 724 C CA . GLU A 1 91 ? -5.537 -3.959 6.459 1.00 96.19 91 GLU A CA 1
ATOM 725 C C . GLU A 1 91 ? -4.393 -2.996 6.098 1.00 96.19 91 GLU A C 1
ATOM 727 O O . GLU A 1 91 ? -4.160 -2.719 4.925 1.00 96.19 91 GLU A O 1
ATOM 732 N N . LYS A 1 92 ? -3.625 -2.507 7.082 1.00 96.06 92 LYS A N 1
ATOM 733 C CA . LYS A 1 92 ? -2.446 -1.665 6.814 1.00 96.06 92 LYS A CA 1
ATOM 734 C C . LYS A 1 92 ? -1.342 -2.415 6.075 1.00 96.06 92 LYS A C 1
ATOM 736 O O . LYS A 1 92 ? -0.738 -1.846 5.171 1.00 96.06 92 LYS A O 1
ATOM 741 N N . GLU A 1 93 ? -1.056 -3.651 6.473 1.00 95.75 93 GLU A N 1
ATOM 742 C CA . GLU A 1 93 ? -0.053 -4.492 5.809 1.00 95.75 93 GLU A CA 1
ATOM 743 C C . GLU A 1 93 ? -0.483 -4.830 4.374 1.00 95.75 93 GLU A C 1
ATOM 745 O O . GLU A 1 93 ? 0.321 -4.732 3.450 1.00 95.75 93 GLU A O 1
ATOM 750 N N . GLU A 1 94 ? -1.760 -5.147 4.165 1.00 95.81 94 GLU A N 1
ATOM 751 C CA . GLU A 1 94 ? -2.338 -5.399 2.843 1.00 95.81 94 GLU A CA 1
ATOM 752 C C . GLU A 1 94 ? -2.274 -4.161 1.945 1.00 95.81 94 GLU A C 1
ATOM 754 O O . GLU A 1 94 ? -1.794 -4.258 0.819 1.00 95.81 94 GLU A O 1
ATOM 759 N N . LEU A 1 95 ? -2.671 -2.986 2.444 1.00 95.94 95 LEU A N 1
ATOM 760 C CA . LEU A 1 95 ? -2.574 -1.724 1.702 1.00 95.94 95 LEU A CA 1
ATOM 761 C C . LEU A 1 95 ? -1.124 -1.368 1.357 1.00 95.94 95 LEU A C 1
ATOM 763 O O . LEU A 1 95 ? -0.846 -0.873 0.263 1.00 95.94 95 LEU A O 1
ATOM 767 N N . TYR A 1 96 ? -0.187 -1.634 2.268 1.00 95.00 96 TYR A N 1
ATOM 768 C CA . TYR A 1 96 ? 1.233 -1.421 2.009 1.00 95.00 96 TYR A CA 1
ATOM 769 C C . TYR A 1 96 ? 1.735 -2.336 0.886 1.00 95.00 96 TYR A C 1
ATOM 771 O O . TYR A 1 96 ? 2.359 -1.865 -0.061 1.00 95.00 96 TYR A O 1
ATOM 779 N N . ASN A 1 97 ? 1.407 -3.627 0.939 1.00 95.12 97 ASN A N 1
ATOM 780 C CA . ASN A 1 97 ? 1.810 -4.579 -0.095 1.00 95.12 97 ASN A CA 1
ATOM 781 C C . ASN A 1 97 ? 1.140 -4.296 -1.446 1.00 95.12 97 ASN A C 1
ATOM 783 O O . ASN A 1 97 ? 1.801 -4.389 -2.477 1.00 95.12 97 ASN A O 1
ATOM 787 N N . ALA A 1 98 ? -0.142 -3.921 -1.448 1.00 95.69 98 ALA A N 1
ATOM 788 C CA . ALA A 1 98 ? -0.870 -3.550 -2.658 1.00 95.69 98 ALA A CA 1
ATOM 789 C C . ALA A 1 98 ? -0.241 -2.319 -3.324 1.00 95.69 98 ALA A C 1
ATOM 791 O O . ALA A 1 98 ? 0.125 -2.377 -4.494 1.00 95.69 98 ALA A O 1
ATOM 792 N N . SER A 1 99 ? -0.000 -1.251 -2.557 1.00 94.81 99 SER A N 1
ATOM 793 C CA . SER A 1 99 ? 0.636 -0.040 -3.092 1.00 94.81 99 SER A CA 1
ATOM 794 C C . SER A 1 99 ? 2.070 -0.285 -3.571 1.00 94.81 99 SER A C 1
ATOM 796 O O . SER A 1 99 ? 2.472 0.267 -4.592 1.00 94.81 99 SER A O 1
ATOM 798 N N . LEU A 1 100 ? 2.834 -1.155 -2.900 1.00 95.12 100 LEU A N 1
ATOM 799 C CA . LEU A 1 100 ? 4.141 -1.585 -3.398 1.00 95.12 100 LEU A CA 1
ATOM 800 C C . LEU A 1 100 ? 4.013 -2.331 -4.734 1.00 95.12 100 LEU A C 1
ATOM 802 O O . LEU A 1 100 ? 4.805 -2.088 -5.642 1.00 95.12 100 LEU A O 1
ATOM 806 N N . SER A 1 101 ? 3.028 -3.225 -4.860 1.00 94.88 101 SER A N 1
ATOM 807 C CA . SER A 1 101 ? 2.799 -3.969 -6.100 1.00 94.88 101 SER A CA 1
ATOM 808 C C . SER A 1 101 ? 2.411 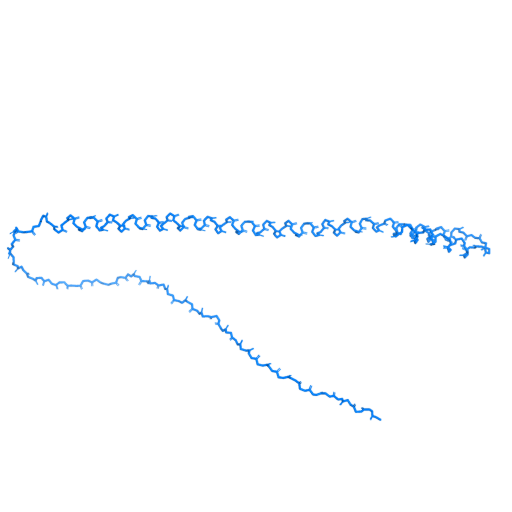-3.054 -7.259 1.00 94.88 101 SER A C 1
ATOM 810 O O . SER A 1 101 ? 2.932 -3.243 -8.355 1.00 94.88 101 SER A O 1
ATOM 812 N N . ASP A 1 102 ? 1.601 -2.025 -7.001 1.00 95.62 102 ASP A N 1
ATOM 813 C CA . ASP A 1 102 ? 1.191 -1.042 -8.005 1.00 95.62 102 ASP A CA 1
ATOM 814 C C . ASP A 1 102 ? 2.397 -0.231 -8.500 1.00 95.62 102 ASP A C 1
ATOM 816 O O . ASP A 1 102 ? 2.629 -0.130 -9.700 1.00 95.62 102 ASP A O 1
ATOM 820 N N . VAL A 1 103 ? 3.244 0.259 -7.587 1.00 94.44 103 VAL A N 1
ATOM 821 C CA . VAL A 1 103 ? 4.461 1.008 -7.955 1.00 94.44 103 VAL A CA 1
ATOM 822 C C . VAL A 1 103 ? 5.420 0.154 -8.786 1.00 94.44 103 VAL A C 1
ATOM 8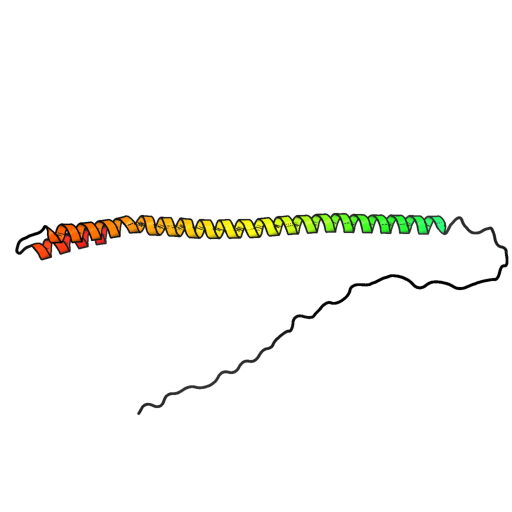24 O O . VAL A 1 103 ? 6.009 0.633 -9.755 1.00 94.44 103 VAL A O 1
ATOM 827 N N . VAL A 1 104 ? 5.592 -1.119 -8.419 1.00 94.50 104 VAL A N 1
ATOM 828 C CA . VAL A 1 104 ? 6.431 -2.048 -9.187 1.00 94.50 104 VAL A CA 1
ATOM 829 C C . VAL A 1 104 ? 5.811 -2.335 -10.557 1.00 94.50 104 VAL A C 1
ATOM 831 O O . VAL A 1 104 ? 6.539 -2.377 -11.550 1.00 94.50 104 VAL A O 1
ATOM 834 N N . ALA A 1 105 ? 4.486 -2.491 -10.631 1.00 94.75 105 ALA A N 1
ATOM 835 C CA . ALA A 1 105 ? 3.754 -2.677 -11.882 1.00 94.75 105 ALA A CA 1
ATOM 836 C C . ALA A 1 105 ? 3.900 -1.475 -12.826 1.00 94.75 105 ALA A C 1
ATOM 838 O O . ALA A 1 105 ? 4.096 -1.674 -14.022 1.00 94.75 105 ALA A O 1
ATOM 839 N N . ASP A 1 106 ? 3.899 -0.252 -12.299 1.00 92.88 106 ASP A N 1
ATOM 840 C CA . ASP A 1 106 ? 4.104 0.968 -13.088 1.00 92.88 106 ASP A CA 1
ATOM 841 C C . ASP A 1 106 ? 5.541 1.094 -13.624 1.00 92.88 106 ASP A C 1
ATOM 843 O O . ASP A 1 106 ? 5.767 1.678 -14.685 1.00 92.88 106 ASP A O 1
ATOM 847 N N . TRP A 1 107 ? 6.524 0.517 -12.927 1.00 92.00 107 TRP A N 1
ATOM 848 C CA . TRP A 1 107 ? 7.933 0.518 -13.345 1.00 92.00 107 TRP A CA 1
ATOM 849 C C . TRP A 1 107 ? 8.296 -0.595 -14.337 1.00 92.00 107 TRP A C 1
ATOM 851 O O . TRP A 1 107 ? 9.244 -0.447 -15.113 1.00 92.00 107 TRP A O 1
ATOM 861 N N . LEU A 1 108 ? 7.547 -1.700 -14.349 1.00 93.75 108 LEU A N 1
ATOM 862 C CA . LEU A 1 108 ? 7.747 -2.834 -15.261 1.00 93.75 108 LEU A CA 1
ATOM 863 C C . LEU A 1 108 ? 7.823 -2.431 -16.752 1.00 93.75 108 LEU A C 1
ATOM 865 O O . LEU A 1 108 ? 8.750 -2.882 -17.423 1.00 93.75 108 LEU A O 1
ATOM 869 N N . PRO A 1 109 ? 6.946 -1.554 -17.283 1.00 92.56 109 PRO A N 1
ATOM 870 C CA . PRO A 1 109 ? 7.030 -1.067 -18.660 1.00 92.56 109 PRO A CA 1
ATOM 871 C C . PRO A 1 109 ? 8.355 -0.381 -19.000 1.00 92.56 109 PRO A C 1
ATOM 873 O O . PRO A 1 109 ? 8.847 -0.522 -20.115 1.00 92.56 109 PRO A O 1
ATOM 876 N N . VAL A 1 110 ? 8.954 0.360 -18.062 1.00 92.38 110 VAL A N 1
ATOM 877 C CA . VAL A 1 110 ? 10.248 1.023 -18.289 1.00 92.38 110 VAL A CA 1
ATOM 878 C C . VAL A 1 110 ? 11.342 -0.026 -18.465 1.00 92.38 110 VAL A C 1
ATOM 880 O O . VAL A 1 110 ? 12.146 0.079 -19.388 1.00 92.38 110 VAL A O 1
ATOM 883 N N . ILE A 1 111 ? 11.336 -1.065 -17.627 1.00 92.19 111 ILE A N 1
ATOM 884 C CA . ILE A 1 111 ? 12.284 -2.181 -17.717 1.00 92.19 111 ILE A CA 1
ATOM 885 C C . ILE A 1 111 ? 12.082 -2.958 -19.027 1.00 92.19 111 ILE A C 1
ATOM 887 O O . ILE A 1 111 ? 13.056 -3.176 -19.742 1.00 92.19 111 ILE A O 1
ATOM 891 N N . ASP A 1 112 ? 10.840 -3.278 -19.403 1.00 93.00 112 ASP A N 1
ATOM 892 C CA . ASP A 1 112 ? 10.519 -3.934 -20.684 1.00 93.00 112 ASP A CA 1
ATOM 893 C C . ASP A 1 112 ? 10.999 -3.107 -21.888 1.00 93.00 112 ASP A C 1
ATOM 895 O O . ASP A 1 112 ? 11.595 -3.621 -22.837 1.00 93.00 112 ASP A O 1
ATOM 899 N N . ASN A 1 113 ? 10.816 -1.787 -21.838 1.00 91.25 113 ASN A N 1
ATOM 900 C CA . ASN A 1 113 ? 11.301 -0.899 -22.885 1.00 91.25 113 ASN A CA 1
ATOM 901 C C . ASN A 1 113 ? 12.835 -0.877 -22.966 1.00 91.25 113 ASN A C 1
ATOM 903 O O . ASN A 1 113 ? 13.377 -0.823 -24.072 1.00 91.25 113 ASN A O 1
ATOM 907 N N . LEU A 1 114 ? 13.538 -0.923 -21.828 1.00 90.31 114 LEU A N 1
ATOM 908 C CA . LEU A 1 114 ? 15.001 -1.008 -21.788 1.00 90.31 114 LEU A CA 1
ATOM 909 C C . LEU A 1 114 ? 15.495 -2.337 -22.368 1.00 90.31 114 LEU A C 1
ATOM 911 O O . LEU A 1 114 ? 16.415 -2.337 -23.185 1.00 90.31 114 LEU A O 1
ATOM 915 N N . GLU A 1 115 ? 14.857 -3.454 -22.016 1.00 90.81 115 GLU A N 1
ATOM 916 C CA . GLU A 1 115 ? 15.143 -4.766 -22.606 1.00 90.81 115 GLU A CA 1
ATOM 917 C C . GLU A 1 115 ? 14.925 -4.746 -24.125 1.00 90.81 115 GLU A C 1
ATOM 919 O O . GLU A 1 115 ? 15.789 -5.186 -24.892 1.00 90.81 115 GLU A O 1
ATOM 924 N N . ARG A 1 116 ? 13.822 -4.140 -24.582 1.00 89.50 116 ARG A N 1
ATOM 925 C CA . ARG A 1 116 ? 13.531 -3.952 -26.007 1.00 89.50 116 ARG A CA 1
ATOM 926 C C . ARG A 1 116 ? 14.580 -3.088 -26.706 1.00 89.50 116 ARG A C 1
ATOM 928 O O . ARG A 1 116 ? 14.965 -3.405 -27.831 1.00 89.50 116 ARG A O 1
ATOM 935 N N . ALA A 1 117 ? 15.060 -2.022 -26.067 1.00 88.25 117 ALA A N 1
ATOM 936 C CA . ALA A 1 117 ? 16.109 -1.168 -26.623 1.00 88.25 117 ALA A CA 1
ATOM 937 C C . ALA A 1 117 ? 17.447 -1.906 -26.758 1.00 88.25 117 ALA A C 1
ATOM 939 O O . ALA A 1 117 ? 18.114 -1.768 -27.783 1.00 88.25 117 ALA A O 1
ATOM 940 N N . ILE A 1 118 ? 17.814 -2.735 -25.775 1.00 87.62 118 ILE A N 1
ATOM 941 C CA . ILE A 1 118 ? 19.021 -3.572 -25.840 1.00 87.62 118 ILE A CA 1
ATOM 942 C C . ILE A 1 118 ? 18.901 -4.575 -26.992 1.00 87.62 118 ILE A C 1
ATOM 944 O O . ILE A 1 118 ? 19.782 -4.623 -27.850 1.00 87.62 118 ILE A O 1
ATOM 948 N N . ALA A 1 119 ? 17.785 -5.303 -27.082 1.00 88.31 119 ALA A N 1
ATOM 949 C CA . ALA A 1 119 ? 17.558 -6.276 -28.150 1.00 88.31 119 ALA A CA 1
ATOM 950 C C . ALA A 1 119 ? 17.550 -5.632 -29.551 1.00 88.31 119 ALA A C 1
ATOM 952 O O . ALA A 1 119 ? 18.078 -6.204 -30.507 1.00 88.31 119 ALA A O 1
ATOM 953 N N . ALA A 1 120 ? 16.986 -4.427 -29.684 1.00 86.44 120 ALA A N 1
ATOM 954 C CA . ALA A 1 120 ? 17.026 -3.662 -30.927 1.00 86.44 120 ALA A CA 1
ATOM 955 C C . ALA A 1 120 ? 18.452 -3.200 -31.268 1.00 86.44 120 ALA A C 1
ATOM 957 O O . ALA A 1 120 ? 18.851 -3.244 -32.432 1.00 86.44 120 ALA A O 1
ATOM 958 N N . SER A 1 121 ? 19.251 -2.817 -30.267 1.00 85.12 121 SER A N 1
ATOM 959 C CA . SER A 1 121 ? 20.641 -2.394 -30.470 1.00 85.12 121 SER A CA 1
ATOM 960 C C . SER A 1 121 ? 21.511 -3.491 -31.087 1.00 85.12 121 SER A C 1
ATOM 962 O O . SER A 1 121 ? 22.384 -3.188 -31.900 1.00 85.12 121 SER A O 1
ATOM 964 N N . ASP A 1 122 ? 21.244 -4.763 -30.784 1.00 84.81 122 ASP A N 1
ATOM 965 C CA . ASP A 1 122 ? 21.966 -5.901 -31.363 1.00 84.81 122 ASP A CA 1
ATOM 966 C C . ASP A 1 122 ? 21.649 -6.109 -32.851 1.00 84.81 122 ASP A C 1
ATOM 968 O O . ASP A 1 122 ? 22.488 -6.610 -33.600 1.00 84.81 122 ASP A O 1
ATOM 972 N N . GLN A 1 123 ? 20.469 -5.675 -33.299 1.00 83.00 123 GLN A N 1
ATOM 973 C CA . GLN A 1 123 ? 20.011 -5.806 -34.685 1.00 83.00 123 GLN A CA 1
ATOM 974 C C . GLN A 1 123 ? 20.438 -4.622 -35.566 1.00 83.00 123 GLN A C 1
ATOM 976 O O . GLN A 1 123 ? 20.554 -4.768 -36.784 1.00 83.00 123 GLN A O 1
ATOM 981 N N . ILE A 1 124 ? 20.709 -3.456 -34.971 1.00 81.75 124 ILE A N 1
ATOM 982 C CA . ILE A 1 124 ? 21.179 -2.270 -35.697 1.00 81.75 124 ILE A CA 1
ATOM 983 C C . ILE A 1 124 ? 22.642 -2.469 -36.128 1.00 81.75 124 ILE A C 1
ATOM 985 O O . ILE A 1 124 ? 23.521 -2.776 -35.315 1.00 81.75 124 ILE A O 1
ATOM 989 N N . CYS A 1 125 ? 22.902 -2.256 -37.420 1.00 75.81 125 CYS A N 1
ATOM 990 C CA . CYS A 1 125 ? 24.215 -2.339 -38.062 1.00 75.81 125 CYS A CA 1
ATOM 991 C C . CYS A 1 125 ? 24.481 -1.057 -38.873 1.00 75.81 125 CYS A C 1
ATOM 993 O O . CYS A 1 125 ? 23.583 -0.578 -39.560 1.00 75.81 125 C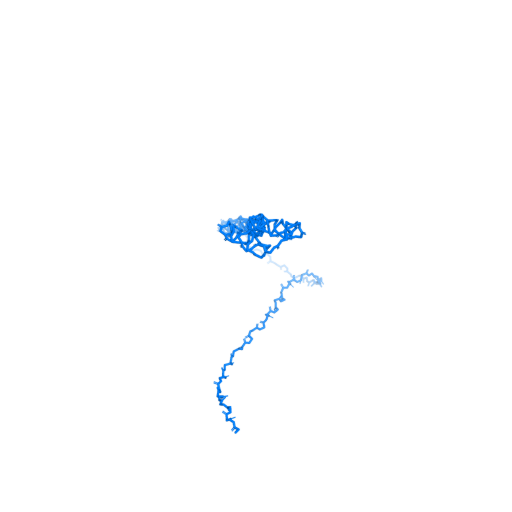YS A O 1
ATOM 995 N N . GLY A 1 126 ? 25.706 -0.522 -38.821 1.00 83.38 126 GLY A N 1
ATOM 996 C CA . GLY A 1 126 ? 26.107 0.710 -39.521 1.00 83.38 126 GLY A CA 1
ATOM 997 C C . GLY A 1 126 ? 26.798 1.728 -38.605 1.00 83.38 126 GLY A C 1
ATOM 998 O O . GLY A 1 126 ? 26.847 1.535 -37.390 1.00 83.38 126 GLY A O 1
ATOM 999 N N . GLU A 1 127 ? 27.341 2.806 -39.182 1.00 80.69 127 GLU A N 1
ATOM 1000 C CA . GLU A 1 127 ? 28.045 3.871 -38.437 1.00 80.69 127 GLU A CA 1
ATOM 1001 C C . GLU A 1 127 ? 27.108 4.657 -37.497 1.00 80.69 127 GLU A C 1
ATOM 1003 O O . GLU A 1 127 ? 27.531 5.077 -36.421 1.00 80.69 127 GLU A O 1
ATOM 1008 N N . ASP A 1 128 ? 25.813 4.740 -37.822 1.00 82.12 128 ASP A N 1
ATOM 1009 C CA . ASP A 1 128 ? 24.805 5.483 -37.043 1.00 82.12 128 ASP A CA 1
ATOM 1010 C C . ASP A 1 128 ? 24.219 4.704 -35.851 1.00 82.12 128 ASP A C 1
ATOM 1012 O O . ASP A 1 128 ? 23.330 5.198 -35.151 1.00 82.12 128 ASP A O 1
ATOM 1016 N N . LYS A 1 129 ? 24.714 3.488 -35.578 1.00 85.81 129 LYS A N 1
ATOM 1017 C CA . LYS A 1 129 ? 24.217 2.624 -34.493 1.00 85.81 129 LYS A CA 1
ATOM 1018 C C . LYS A 1 129 ? 24.191 3.338 -33.141 1.00 85.81 129 LYS A C 1
ATOM 1020 O O . LYS A 1 129 ? 23.220 3.222 -32.401 1.00 85.81 129 LYS A O 1
ATOM 1025 N N . ALA A 1 130 ? 25.247 4.085 -32.823 1.00 84.44 130 ALA A N 1
ATOM 1026 C CA . ALA A 1 130 ? 25.356 4.791 -31.549 1.00 84.44 130 ALA A CA 1
ATOM 1027 C C . ALA A 1 130 ? 24.288 5.888 -31.391 1.00 84.44 130 ALA A C 1
ATOM 1029 O O . ALA A 1 130 ? 23.716 6.027 -30.313 1.00 84.44 130 ALA A O 1
ATOM 1030 N N . VAL A 1 131 ? 23.987 6.621 -32.469 1.00 87.38 131 VAL A N 1
ATOM 1031 C CA . VAL A 1 131 ? 22.999 7.713 -32.468 1.00 87.38 131 VAL A CA 1
ATOM 1032 C C . VAL A 1 131 ? 21.586 7.156 -32.285 1.00 87.38 131 VAL A C 1
ATOM 1034 O O . VAL A 1 131 ? 20.849 7.624 -31.423 1.00 87.38 131 VAL A O 1
ATOM 1037 N N . GLN A 1 132 ? 21.238 6.090 -33.010 1.00 85.81 132 GLN A N 1
ATOM 1038 C CA . GLN A 1 132 ? 19.914 5.457 -32.924 1.00 85.81 132 GLN A CA 1
ATOM 1039 C C . GLN A 1 132 ? 19.649 4.826 -31.548 1.00 85.81 132 GLN A C 1
ATOM 1041 O O . GLN A 1 132 ? 18.540 4.905 -31.021 1.00 85.81 132 GLN A O 1
ATOM 1046 N N . VAL A 1 133 ? 20.672 4.223 -30.933 1.00 87.75 133 VAL A N 1
ATOM 1047 C CA . VAL A 1 133 ? 20.566 3.688 -29.567 1.00 87.75 133 VAL A CA 1
ATOM 1048 C C . VAL A 1 133 ? 20.373 4.815 -28.552 1.00 87.75 133 VAL A C 1
ATOM 1050 O O . VAL A 1 133 ? 19.549 4.687 -27.648 1.00 87.75 133 VAL A O 1
ATOM 1053 N N . GLN A 1 134 ? 21.088 5.932 -28.708 1.00 88.50 134 GLN A N 1
ATOM 1054 C CA . GLN A 1 134 ? 20.950 7.090 -27.826 1.00 88.50 134 GLN A CA 1
ATOM 1055 C C . GLN A 1 134 ? 19.543 7.706 -27.902 1.00 88.50 134 GLN A C 1
ATOM 1057 O O . GLN A 1 134 ? 18.950 7.979 -26.859 1.00 88.50 134 GLN A O 1
ATOM 1062 N N . GLU A 1 135 ? 18.982 7.858 -29.104 1.00 87.62 135 GLU A N 1
ATOM 1063 C CA . GLU A 1 135 ? 17.600 8.323 -29.300 1.00 87.62 135 GLU A CA 1
ATOM 1064 C C . GLU A 1 135 ? 16.577 7.364 -28.673 1.00 87.62 135 GLU A C 1
ATOM 1066 O O . GLU A 1 135 ? 15.634 7.801 -28.011 1.00 87.62 135 GLU A O 1
ATOM 1071 N N . GLY A 1 136 ? 16.781 6.050 -28.817 1.00 87.44 136 GLY A N 1
ATOM 1072 C CA . GLY A 1 136 ? 15.936 5.034 -28.188 1.00 87.44 136 GLY A CA 1
ATOM 1073 C C . GLY A 1 136 ? 15.938 5.123 -26.659 1.00 87.44 136 GLY A C 1
ATOM 1074 O O . GLY A 1 136 ? 14.881 5.055 -26.036 1.00 87.44 136 GLY A O 1
ATOM 1075 N N . ILE A 1 137 ? 17.106 5.341 -26.051 1.00 89.31 137 ILE A N 1
ATOM 1076 C CA . ILE A 1 137 ? 17.234 5.539 -24.599 1.00 89.31 137 ILE A CA 1
ATOM 1077 C C . ILE A 1 137 ? 16.573 6.857 -24.165 1.00 89.31 137 ILE A C 1
ATOM 1079 O O . ILE A 1 137 ? 15.907 6.895 -23.131 1.00 89.31 137 ILE A O 1
ATOM 1083 N N . GLU A 1 138 ? 16.696 7.928 -24.954 1.00 89.81 138 GLU A N 1
ATOM 1084 C CA . GLU A 1 138 ? 16.050 9.212 -24.661 1.00 89.81 138 GLU A CA 1
ATOM 1085 C C . GLU A 1 138 ? 14.516 9.111 -24.690 1.00 89.81 138 GLU A C 1
ATOM 1087 O O . GLU A 1 138 ? 13.840 9.682 -23.832 1.00 89.81 138 GLU A O 1
ATOM 1092 N N . LEU A 1 139 ? 13.954 8.343 -25.629 1.00 89.00 139 LEU A N 1
ATOM 1093 C CA . LEU A 1 139 ? 12.513 8.080 -25.687 1.00 89.00 139 LEU A CA 1
ATOM 1094 C C . LEU A 1 139 ? 12.009 7.356 -24.432 1.00 89.00 139 LEU A C 1
ATOM 1096 O O . LEU A 1 139 ? 10.948 7.704 -23.917 1.00 89.00 139 LEU A O 1
ATOM 1100 N N . ILE A 1 140 ? 12.781 6.399 -23.912 1.00 88.75 140 ILE A N 1
ATOM 1101 C CA . ILE A 1 140 ? 12.443 5.673 -22.679 1.00 88.75 140 ILE A CA 1
ATOM 1102 C C . ILE A 1 140 ? 12.536 6.597 -21.466 1.00 88.75 140 ILE A C 1
ATOM 1104 O O . ILE A 1 140 ? 11.652 6.581 -20.614 1.00 88.75 140 ILE A O 1
ATOM 1108 N N . TYR A 1 141 ? 13.563 7.446 -21.410 1.00 87.44 141 TYR A N 1
ATOM 1109 C CA . TYR A 1 141 ? 13.736 8.410 -20.325 1.00 87.44 141 TYR A CA 1
ATOM 1110 C C . TYR A 1 141 ? 12.595 9.432 -20.241 1.00 87.44 141 TYR A C 1
ATOM 1112 O O . TYR A 1 141 ? 12.252 9.868 -19.153 1.00 87.44 141 TYR A O 1
ATOM 1120 N N . ARG A 1 142 ? 11.986 9.807 -21.372 1.00 88.12 142 ARG A N 1
ATOM 1121 C CA . ARG A 1 142 ? 10.814 10.702 -21.395 1.00 88.12 142 ARG A CA 1
ATOM 1122 C C . ARG A 1 142 ? 9.504 10.012 -21.001 1.00 88.12 142 ARG A C 1
ATOM 1124 O O . ARG A 1 142 ? 8.518 10.705 -20.763 1.00 88.12 142 ARG A O 1
ATOM 1131 N N . GLN A 1 143 ? 9.471 8.681 -21.030 1.00 79.50 143 GLN A N 1
ATOM 1132 C CA . GLN A 1 143 ? 8.308 7.874 -20.662 1.00 79.50 143 GLN A CA 1
ATOM 1133 C C . GLN A 1 143 ? 8.293 7.511 -19.168 1.00 79.50 143 GLN A C 1
ATOM 1135 O O . GLN A 1 143 ? 7.208 7.293 -18.628 1.00 79.50 143 GLN A O 1
ATOM 1140 N N . ALA A 1 144 ? 9.471 7.416 -18.543 1.00 68.81 144 ALA A N 1
ATOM 1141 C CA . ALA A 1 144 ? 9.655 7.230 -17.102 1.00 68.81 144 ALA A CA 1
ATOM 1142 C C . ALA A 1 144 ? 9.423 8.536 -16.322 1.00 68.81 144 ALA A C 1
ATOM 1144 O O . ALA A 1 144 ? 8.958 8.441 -15.165 1.00 68.81 144 ALA A O 1
#

pLDDT: mean 70.21, std 26.71, range [26.05, 97.44]

Radius of gyration: 41.95 Å; chains: 1; bounding box: 88×47×119 Å

Secondary structure (DSSP, 8-state):
-PPPP-----------------------------------------SSHHHHHHHHHHHHHHHHHHHHHHHHHHHHHHHHHHHHHHHHHHHHHHHHHHHHHHHHHHHHHHHHHHHHHHHHHHH--STTHHHHHHHHHHHHHTT-